Protein AF-A0A2W4DFV9-F1 (afdb_monomer_lite)

Foldseek 3Di:
DDDDDDDDDDDDDPPVPPPVVVVPPPPPPDPPDDDPPPPPPPLALVVFDALPDDPLLLQQLLVQVVVPPDWAFQVPRPPGDVVSVVVCVVSVQKDWDADPVNPTTTIGGDPSSVSNNSSVVNVVVVVVVVVVVPD

Secondary structure (DSSP, 8-state):
--------PPP--TTTHHHHHHHTTSS-----------------TTSS------HHHHHHHHHHHHHTTS-EEGGGSTT--HHHHHHHHTTTSEEEEE-TTSSSEEEEE-HHHHHHHHHHHHHHHHHHHHHHT--

Structure (mmCIF, N/CA/C/O backbone):
data_AF-A0A2W4DFV9-F1
#
_entry.id   AF-A0A2W4DFV9-F1
#
loop_
_atom_site.group_PDB
_atom_site.id
_atom_site.type_symbol
_atom_site.label_atom_id
_atom_site.label_alt_id
_atom_site.label_comp_id
_atom_site.label_asym_id
_atom_site.label_entity_id
_atom_site.label_seq_id
_atom_site.pdbx_PDB_ins_code
_atom_site.Cartn_x
_atom_site.Cartn_y
_atom_site.Cartn_z
_atom_site.occupancy
_atom_site.B_iso_or_equiv
_atom_site.auth_seq_id
_atom_site.auth_comp_id
_atom_site.auth_asym_id
_atom_site.auth_atom_id
_atom_site.pdbx_PDB_model_num
ATOM 1 N N . MET A 1 1 ? -45.796 5.801 -36.719 1.00 33.47 1 MET A N 1
ATOM 2 C CA . MET A 1 1 ? -45.662 4.973 -37.938 1.00 33.47 1 MET A CA 1
ATOM 3 C C . MET A 1 1 ? -44.634 5.619 -38.854 1.00 33.47 1 MET A C 1
ATOM 5 O O . MET A 1 1 ? -44.533 6.837 -38.870 1.00 33.47 1 MET A O 1
ATOM 9 N N . ASN A 1 2 ? -43.844 4.761 -39.497 1.00 32.53 2 ASN A N 1
ATOM 10 C CA . ASN A 1 2 ? -42.607 5.000 -40.249 1.00 32.53 2 ASN A CA 1
ATOM 11 C C . ASN A 1 2 ? -42.803 5.688 -41.615 1.00 32.53 2 ASN A C 1
ATOM 13 O O . ASN A 1 2 ? -43.905 5.659 -42.153 1.00 32.53 2 ASN A O 1
ATOM 17 N N . GLY A 1 3 ? -41.692 6.136 -42.225 1.00 32.97 3 GLY A N 1
ATOM 18 C CA . GLY A 1 3 ? -41.539 6.192 -43.691 1.00 32.97 3 GLY A CA 1
ATOM 19 C C . GLY A 1 3 ? -40.638 7.324 -44.202 1.00 32.97 3 GLY A C 1
ATOM 20 O O . GLY A 1 3 ? -41.137 8.363 -44.599 1.00 32.97 3 GLY A O 1
ATOM 21 N N . GLN A 1 4 ? -39.314 7.212 -44.050 1.00 36.41 4 GLN A N 1
ATOM 22 C CA . GLN A 1 4 ? -38.361 6.928 -45.146 1.00 36.41 4 GLN A CA 1
ATOM 23 C C . GLN A 1 4 ? -38.267 7.996 -46.255 1.00 36.41 4 GLN A C 1
ATOM 25 O O . GLN A 1 4 ? -38.971 7.956 -47.260 1.00 36.41 4 GLN A O 1
ATOM 30 N N . THR A 1 5 ? -37.277 8.880 -46.127 1.00 39.53 5 THR A N 1
ATOM 31 C CA . THR A 1 5 ? -36.687 9.643 -47.233 1.00 39.53 5 THR A CA 1
ATOM 32 C C . THR A 1 5 ? -35.726 8.748 -48.021 1.00 39.53 5 THR A C 1
ATOM 34 O O . THR A 1 5 ? -34.689 8.321 -47.518 1.00 39.53 5 THR A O 1
ATOM 37 N N . SER A 1 6 ? -36.076 8.460 -49.277 1.00 42.91 6 SER A N 1
ATOM 38 C CA . SER A 1 6 ? -35.169 7.865 -50.262 1.00 42.91 6 SER A CA 1
ATOM 39 C C . SER A 1 6 ? -34.116 8.881 -50.694 1.00 42.91 6 SER A C 1
ATOM 41 O O . SER A 1 6 ? -34.439 9.871 -51.345 1.00 42.91 6 SER A O 1
ATOM 43 N N . PHE A 1 7 ? -32.852 8.602 -50.385 1.00 42.59 7 PHE A N 1
ATOM 44 C CA . PHE A 1 7 ? -31.708 9.219 -51.047 1.00 42.59 7 PHE A CA 1
ATOM 45 C C . PHE A 1 7 ? -31.018 8.142 -51.887 1.00 42.59 7 PHE A C 1
ATOM 47 O O . PHE A 1 7 ? -30.494 7.164 -51.357 1.00 42.59 7 PHE A O 1
ATOM 54 N N . ARG A 1 8 ? -31.054 8.305 -53.210 1.00 45.75 8 ARG A N 1
ATOM 55 C CA . ARG A 1 8 ? -30.352 7.455 -54.175 1.00 45.75 8 ARG A CA 1
ATOM 56 C C . ARG A 1 8 ? -29.179 8.264 -54.731 1.00 45.75 8 ARG A C 1
ATOM 58 O O . ARG A 1 8 ? -29.441 9.227 -55.448 1.00 45.75 8 ARG A O 1
ATOM 65 N N . PRO A 1 9 ? -27.914 7.919 -54.444 1.00 48.78 9 PRO A N 1
ATOM 66 C CA . PRO A 1 9 ? -26.804 8.449 -55.213 1.00 48.78 9 PRO A CA 1
ATOM 67 C C . PRO A 1 9 ? -26.568 7.608 -56.485 1.00 48.78 9 PRO A C 1
ATOM 69 O O . PRO A 1 9 ? -26.904 6.419 -56.523 1.00 48.78 9 PRO A O 1
ATOM 72 N N . PRO A 1 10 ? -26.047 8.241 -57.550 1.00 46.06 10 PRO A N 1
ATOM 73 C CA . PRO A 1 10 ? -25.881 7.651 -58.873 1.00 46.06 10 PRO A CA 1
ATOM 74 C C . PRO A 1 10 ? -24.761 6.603 -58.911 1.00 46.06 10 PRO A C 1
ATOM 76 O O . PRO A 1 10 ? -23.860 6.585 -58.077 1.00 46.06 10 PRO A O 1
ATOM 79 N N . GLY A 1 11 ? -24.866 5.707 -59.894 1.00 47.78 11 GLY A N 1
ATOM 80 C CA . GLY A 1 11 ? -24.075 4.490 -60.020 1.00 47.78 11 GLY A CA 1
ATOM 81 C C . GLY A 1 11 ? -22.562 4.699 -60.082 1.00 47.78 11 GLY A C 1
ATOM 82 O O . GLY A 1 11 ? -22.045 5.373 -60.967 1.00 47.78 11 GLY A O 1
ATOM 83 N N . LEU A 1 12 ? -21.863 3.996 -59.195 1.00 44.72 12 LEU A N 1
ATOM 84 C CA . LEU A 1 12 ? -20.479 3.586 -59.397 1.00 44.72 12 LEU A CA 1
ATOM 85 C C . LEU A 1 12 ? -20.487 2.366 -60.322 1.00 44.72 12 LEU A C 1
ATOM 87 O O . LEU A 1 12 ? -20.854 1.261 -59.920 1.00 44.72 12 LEU A O 1
ATOM 91 N N . GLN A 1 13 ? -20.141 2.591 -61.589 1.00 51.66 13 GLN A N 1
ATOM 92 C CA . GLN A 1 13 ? -19.904 1.517 -62.546 1.00 51.66 13 GLN A CA 1
ATOM 93 C C . GLN A 1 13 ? -18.635 0.757 -62.139 1.00 51.66 13 GLN A C 1
ATOM 95 O O . GLN A 1 13 ? -17.592 1.347 -61.872 1.00 51.66 13 GLN A O 1
ATOM 100 N N . LEU A 1 14 ? -18.725 -0.573 -62.126 1.00 48.38 14 LEU A N 1
ATOM 101 C CA . LEU A 1 14 ? -17.667 -1.531 -61.769 1.00 48.38 14 LEU A CA 1
ATOM 102 C C . LEU A 1 14 ? -16.408 -1.492 -62.670 1.00 48.38 14 LEU A C 1
ATOM 104 O O . LEU A 1 14 ? -15.517 -2.323 -62.505 1.00 48.38 14 LEU A O 1
ATOM 108 N N . ALA A 1 15 ? -16.313 -0.550 -63.610 1.00 47.38 15 ALA A N 1
ATOM 109 C CA . ALA A 1 15 ? -15.222 -0.459 -64.577 1.00 47.38 15 ALA A CA 1
ATOM 110 C C . ALA A 1 15 ? -13.979 0.296 -64.058 1.00 47.38 15 ALA A C 1
ATOM 112 O O . ALA A 1 15 ? -12.887 0.059 -64.564 1.00 47.38 15 ALA A O 1
ATOM 113 N N . ASP A 1 16 ? -14.091 1.118 -63.008 1.00 46.03 16 ASP A N 1
ATOM 114 C CA . ASP A 1 16 ? -12.955 1.897 -62.469 1.00 46.03 16 ASP A CA 1
ATOM 115 C C . ASP A 1 16 ? -12.073 1.139 -61.454 1.00 46.03 16 ASP A C 1
ATOM 117 O O . ASP A 1 16 ? -11.051 1.641 -60.984 1.00 46.03 16 ASP A O 1
ATOM 121 N N . VAL A 1 17 ? -12.424 -0.102 -61.104 1.00 48.88 17 VAL A N 1
ATOM 122 C CA . VAL A 1 17 ? -11.677 -0.880 -60.094 1.00 48.88 17 VAL A CA 1
ATOM 123 C C . VAL A 1 17 ? -10.435 -1.565 -60.689 1.00 48.88 17 VAL A C 1
ATOM 125 O O . VAL A 1 17 ? -9.517 -1.939 -59.956 1.00 48.88 17 VAL A O 1
ATOM 128 N N . GLN A 1 18 ? -10.350 -1.715 -62.016 1.00 47.34 18 GLN A N 1
ATOM 129 C CA . GLN A 1 18 ? -9.285 -2.511 -62.640 1.00 47.34 18 GLN A CA 1
ATOM 130 C C . GLN A 1 18 ? -7.988 -1.737 -62.925 1.00 47.34 18 GLN A C 1
ATOM 132 O O . GLN A 1 18 ? -6.919 -2.354 -62.936 1.00 47.34 18 GLN A O 1
ATOM 137 N N . ASP A 1 19 ? -8.030 -0.410 -63.072 1.00 42.66 19 ASP A N 1
ATOM 138 C CA . ASP A 1 19 ? -6.824 0.371 -63.395 1.00 42.66 19 ASP A CA 1
ATOM 139 C C . ASP A 1 19 ? -5.958 0.670 -62.155 1.00 42.66 19 ASP A C 1
ATOM 141 O O . ASP A 1 19 ? -4.725 0.626 -62.203 1.00 42.66 19 ASP A O 1
ATOM 145 N N . ASN A 1 20 ? -6.578 0.814 -60.977 1.00 43.69 20 ASN A N 1
ATOM 146 C CA . ASN A 1 20 ? -5.836 0.974 -59.721 1.00 43.69 20 ASN A CA 1
ATOM 147 C C . ASN A 1 20 ? -5.099 -0.306 -59.288 1.00 43.69 20 ASN A C 1
ATOM 149 O O . ASN A 1 20 ? -4.039 -0.227 -58.669 1.00 43.69 20 ASN A O 1
ATOM 153 N N . ALA A 1 21 ? -5.578 -1.496 -59.662 1.00 45.66 21 ALA A N 1
ATOM 154 C CA . ALA A 1 21 ? -4.969 -2.762 -59.247 1.00 45.66 21 ALA A CA 1
ATOM 155 C C . ALA A 1 21 ? -3.593 -3.037 -59.894 1.00 45.66 21 ALA A C 1
ATOM 157 O O . ALA A 1 21 ? -2.794 -3.808 -59.353 1.00 45.66 21 ALA A O 1
ATOM 158 N N . LYS A 1 22 ? -3.277 -2.402 -61.034 1.00 41.19 22 LYS A N 1
ATOM 159 C CA . LYS A 1 22 ? -1.985 -2.580 -61.723 1.00 41.19 22 LYS A CA 1
ATOM 160 C C . LYS A 1 22 ? -0.865 -1.691 -61.181 1.00 41.19 22 LYS A C 1
ATOM 162 O O . LYS A 1 22 ? 0.300 -2.072 -61.302 1.00 41.19 22 LYS A O 1
ATOM 167 N N . ARG A 1 23 ? -1.178 -0.560 -60.538 1.00 44.28 23 ARG A N 1
ATOM 168 C CA . ARG A 1 23 ? -0.161 0.342 -59.959 1.00 44.28 23 ARG A CA 1
ATOM 169 C C . ARG A 1 23 ? 0.450 -0.164 -58.650 1.00 44.28 23 ARG A C 1
ATOM 171 O O . ARG A 1 23 ? 1.585 0.176 -58.352 1.00 44.28 23 ARG A O 1
ATOM 178 N N . TRP A 1 24 ? -0.236 -1.048 -57.928 1.00 41.78 24 TRP A N 1
ATOM 179 C CA . TRP A 1 24 ? 0.208 -1.538 -56.614 1.00 41.78 24 TRP A CA 1
ATOM 180 C C . TRP A 1 24 ? 1.093 -2.796 -56.677 1.00 41.78 24 TRP A C 1
ATOM 182 O O . TRP A 1 24 ? 1.580 -3.269 -55.655 1.00 41.78 24 TRP A O 1
ATOM 192 N N . ARG A 1 25 ? 1.333 -3.362 -57.871 1.00 48.09 25 ARG A N 1
ATOM 193 C CA . ARG A 1 25 ? 2.127 -4.598 -58.044 1.00 48.09 25 ARG A CA 1
ATOM 194 C C . ARG A 1 25 ? 3.601 -4.381 -58.409 1.00 48.09 25 ARG A C 1
ATOM 196 O O . ARG A 1 25 ? 4.292 -5.363 -58.668 1.00 48.09 25 ARG A O 1
ATOM 203 N N . LYS A 1 26 ? 4.102 -3.140 -58.427 1.00 41.09 26 LYS A N 1
ATOM 204 C CA . LYS A 1 26 ? 5.524 -2.857 -58.718 1.00 41.09 26 LYS A CA 1
ATOM 205 C C . LYS A 1 26 ? 6.400 -2.553 -57.499 1.00 41.09 26 LYS A C 1
ATOM 207 O O . LYS A 1 26 ? 7.610 -2.689 -57.629 1.00 41.09 26 LYS A O 1
ATOM 212 N N . ASP A 1 27 ? 5.819 -2.303 -56.324 1.00 41.66 27 ASP A N 1
ATOM 213 C CA . ASP A 1 27 ? 6.590 -2.070 -55.087 1.00 41.66 27 ASP A CA 1
ATOM 214 C C . ASP A 1 27 ? 6.804 -3.325 -54.223 1.00 41.66 27 ASP A C 1
ATOM 216 O O . ASP A 1 27 ? 7.510 -3.291 -53.219 1.00 41.66 27 ASP A O 1
ATOM 220 N N . MET A 1 28 ? 6.283 -4.487 -54.630 1.00 45.50 28 MET A N 1
ATOM 221 C CA . MET A 1 28 ? 6.478 -5.756 -53.910 1.00 45.50 28 MET A CA 1
ATOM 222 C C . MET A 1 28 ? 7.766 -6.486 -54.316 1.00 45.50 28 MET A C 1
ATOM 224 O O . MET A 1 28 ? 7.776 -7.700 -54.523 1.00 45.50 28 MET A O 1
ATOM 228 N N . ARG A 1 29 ? 8.879 -5.757 -54.446 1.00 47.41 29 ARG A N 1
ATOM 229 C CA . ARG A 1 29 ? 10.183 -6.361 -54.750 1.00 47.41 29 ARG A CA 1
ATOM 230 C C . ARG A 1 29 ? 11.273 -5.900 -53.793 1.00 47.41 29 ARG A C 1
ATOM 232 O O . ARG A 1 29 ? 12.264 -5.309 -54.197 1.00 47.41 29 ARG A O 1
ATOM 239 N N . ARG A 1 30 ? 11.095 -6.280 -52.527 1.00 44.75 30 ARG A N 1
ATOM 240 C CA . ARG A 1 30 ? 12.156 -6.772 -51.635 1.00 44.75 30 ARG A CA 1
ATOM 241 C C . ARG A 1 30 ? 11.502 -7.623 -50.540 1.00 44.75 30 ARG A C 1
ATOM 243 O O . ARG A 1 30 ? 10.708 -7.082 -49.775 1.00 44.75 30 ARG A O 1
ATOM 250 N N . PRO A 1 31 ? 11.808 -8.926 -50.431 1.00 41.62 31 PRO A N 1
ATOM 251 C CA . PRO A 1 31 ? 11.494 -9.654 -49.218 1.00 41.62 31 PRO A CA 1
ATOM 252 C C . PRO A 1 31 ? 12.465 -9.154 -48.146 1.00 41.62 31 PRO A C 1
ATOM 254 O O . PRO A 1 31 ? 13.629 -9.550 -48.114 1.00 41.62 31 PRO A O 1
ATOM 257 N N . VAL A 1 32 ? 12.008 -8.243 -47.286 1.00 42.25 32 VAL A N 1
ATOM 258 C CA . VAL A 1 32 ? 12.616 -8.117 -45.962 1.00 42.25 32 VAL A CA 1
ATOM 259 C C . VAL A 1 32 ? 12.156 -9.358 -45.218 1.00 42.25 32 VAL A C 1
ATOM 261 O O . VAL A 1 32 ? 10.998 -9.480 -44.825 1.00 42.25 32 VAL A O 1
ATOM 264 N N . VAL A 1 33 ? 13.052 -10.334 -45.156 1.00 39.34 33 VAL A N 1
ATOM 265 C CA . VAL A 1 33 ? 12.904 -11.519 -44.324 1.00 39.34 33 VAL A CA 1
ATOM 266 C C . VAL A 1 33 ? 12.502 -11.095 -42.913 1.00 39.34 33 VAL A C 1
ATOM 268 O O . VAL A 1 33 ? 13.147 -10.245 -42.302 1.00 39.34 33 VAL A O 1
ATOM 271 N N . ASN A 1 34 ? 11.393 -11.691 -42.470 1.00 36.31 34 ASN A N 1
ATOM 272 C CA . ASN A 1 34 ? 10.957 -11.940 -41.098 1.00 36.31 34 ASN A CA 1
ATOM 273 C C . ASN A 1 34 ? 12.037 -11.618 -40.049 1.00 36.31 34 ASN A C 1
ATOM 275 O O . ASN A 1 34 ? 13.142 -12.139 -40.097 1.00 36.31 34 ASN A O 1
ATOM 279 N N . SER A 1 35 ? 11.749 -10.829 -39.025 1.00 40.47 35 SER A N 1
ATOM 280 C CA . SER A 1 35 ? 10.815 -11.270 -38.003 1.00 40.47 35 SER A CA 1
ATOM 281 C C . SER A 1 35 ? 10.237 -10.055 -37.290 1.00 40.47 35 SER A C 1
ATOM 283 O O . SER A 1 35 ? 10.927 -9.372 -36.533 1.00 40.47 35 SER A O 1
ATOM 285 N N . ARG A 1 36 ? 8.948 -9.782 -37.512 1.00 42.84 36 ARG A N 1
ATOM 286 C CA . ARG A 1 36 ? 8.160 -9.007 -36.556 1.00 42.84 36 ARG A CA 1
ATOM 287 C C . ARG A 1 36 ? 7.982 -9.921 -35.351 1.00 42.84 36 ARG A C 1
ATOM 289 O O . ARG A 1 36 ? 6.963 -10.591 -35.228 1.00 42.84 36 ARG A O 1
ATOM 296 N N . VAL A 1 37 ? 9.009 -9.976 -34.503 1.00 44.19 37 VAL A N 1
ATOM 297 C CA . VAL A 1 37 ? 8.844 -10.354 -33.106 1.00 44.19 37 VAL A CA 1
ATOM 298 C C . VAL A 1 37 ? 7.769 -9.397 -32.618 1.00 44.19 37 VAL A C 1
ATOM 300 O O . VAL A 1 37 ? 8.006 -8.196 -32.475 1.00 44.19 37 VAL A O 1
ATOM 303 N N . GLN A 1 38 ? 6.543 -9.900 -32.492 1.00 41.97 38 GLN A N 1
ATOM 304 C CA . GLN A 1 38 ? 5.613 -9.333 -31.541 1.00 41.97 38 GLN A CA 1
ATOM 305 C C . GLN A 1 38 ? 6.392 -9.419 -30.237 1.00 41.97 38 GLN A C 1
ATOM 307 O O . GLN A 1 38 ? 6.529 -10.502 -29.678 1.00 41.97 38 GLN A O 1
ATOM 312 N N . ARG A 1 39 ? 7.057 -8.322 -29.853 1.00 46.75 39 ARG A N 1
ATOM 313 C CA . ARG A 1 39 ? 7.507 -8.183 -28.482 1.00 46.75 39 ARG A CA 1
ATOM 314 C C . ARG A 1 39 ? 6.219 -8.370 -27.709 1.00 46.75 39 ARG A C 1
ATOM 316 O O . ARG A 1 39 ? 5.298 -7.563 -27.861 1.00 46.75 39 ARG A O 1
ATOM 323 N N . GLU A 1 40 ? 6.128 -9.495 -27.007 1.00 47.78 40 GLU A N 1
ATOM 324 C CA . GLU A 1 40 ? 5.203 -9.640 -25.894 1.00 47.78 40 GLU A CA 1
ATOM 325 C C . GLU A 1 40 ? 5.226 -8.304 -25.151 1.00 47.78 40 GLU A C 1
ATOM 327 O O . GLU A 1 40 ? 6.315 -7.721 -25.074 1.00 47.78 40 GLU A O 1
ATOM 332 N N . PRO A 1 41 ? 4.073 -7.756 -24.727 1.00 48.88 41 PRO A N 1
ATOM 333 C CA . PRO A 1 41 ? 4.055 -6.492 -24.007 1.00 48.88 41 PRO A CA 1
ATOM 334 C C . PRO A 1 41 ? 5.106 -6.610 -22.913 1.00 48.88 41 PRO A C 1
ATOM 336 O O . PRO A 1 41 ? 4.952 -7.426 -22.009 1.00 48.88 41 PRO A O 1
ATOM 339 N N . GLU A 1 42 ? 6.244 -5.929 -23.091 1.00 58.03 42 GLU A N 1
ATOM 340 C CA . GLU A 1 42 ? 7.332 -6.040 -22.137 1.00 58.03 42 GLU A CA 1
ATOM 341 C C . GLU A 1 42 ? 6.688 -5.615 -20.826 1.00 58.03 42 GLU A C 1
ATOM 343 O O . GLU A 1 42 ? 6.097 -4.533 -20.786 1.00 58.03 42 GLU A O 1
ATOM 348 N N . ASP A 1 43 ? 6.716 -6.494 -19.817 1.00 66.25 43 ASP A N 1
ATOM 349 C CA . ASP A 1 43 ? 6.232 -6.248 -18.455 1.00 66.25 43 ASP A CA 1
ATOM 350 C C . ASP A 1 43 ? 7.081 -5.128 -17.826 1.00 66.25 43 ASP A C 1
ATOM 352 O O . ASP A 1 43 ? 7.825 -5.320 -16.861 1.00 66.25 43 ASP A O 1
ATOM 356 N N . HIS A 1 44 ? 7.070 -3.954 -18.446 1.00 64.88 44 HIS A N 1
ATOM 357 C CA . HIS A 1 44 ? 7.884 -2.815 -18.121 1.00 64.88 44 HIS A CA 1
ATOM 358 C C . HIS A 1 44 ? 7.207 -2.133 -16.939 1.00 64.88 44 HIS A C 1
ATOM 360 O O . HIS A 1 44 ? 5.995 -1.899 -16.971 1.00 64.88 44 HIS A O 1
ATOM 366 N N . PRO A 1 45 ? 7.963 -1.764 -15.897 1.00 64.06 45 PRO A N 1
ATOM 367 C CA . PRO A 1 45 ? 7.403 -1.130 -14.707 1.00 64.06 45 PRO A CA 1
ATOM 368 C C . PRO A 1 45 ? 6.698 0.207 -14.996 1.00 64.06 45 PRO A C 1
ATOM 370 O O . PRO A 1 45 ? 6.002 0.718 -14.128 1.00 64.06 45 PRO A O 1
ATOM 373 N N . ASP A 1 46 ? 6.852 0.768 -16.196 1.00 70.56 46 ASP A N 1
ATOM 374 C CA . ASP A 1 46 ? 6.224 2.033 -16.597 1.00 70.56 46 ASP A CA 1
ATOM 375 C C . ASP A 1 46 ? 4.897 1.846 -17.356 1.00 70.56 46 ASP A C 1
ATOM 377 O O . ASP A 1 46 ? 4.244 2.828 -17.698 1.00 70.56 46 ASP A O 1
ATOM 381 N N . ALA A 1 47 ? 4.472 0.605 -17.624 1.00 70.38 47 ALA A N 1
ATOM 382 C CA . ALA A 1 47 ? 3.185 0.325 -18.268 1.00 70.38 47 ALA A CA 1
ATOM 383 C C . ALA A 1 47 ? 1.984 0.494 -17.314 1.00 70.38 47 ALA A C 1
ATOM 385 O O . ALA A 1 47 ? 0.843 0.581 -17.766 1.00 70.38 47 ALA A O 1
ATOM 386 N N . VAL A 1 48 ? 2.235 0.547 -16.000 1.00 68.44 48 VAL A N 1
ATOM 387 C CA . VAL A 1 48 ? 1.218 0.675 -14.948 1.00 68.44 48 VAL A CA 1
ATOM 388 C C . VAL A 1 48 ? 1.288 2.082 -14.337 1.00 68.44 48 VAL A C 1
ATOM 390 O O . VAL A 1 48 ? 2.384 2.511 -13.962 1.00 68.44 48 VAL A O 1
ATOM 393 N N . PRO A 1 49 ? 0.158 2.808 -14.201 1.00 76.12 49 PRO A N 1
ATOM 394 C CA . PRO A 1 49 ? 0.128 4.111 -13.538 1.00 76.12 49 PRO A CA 1
ATOM 395 C C . PRO A 1 49 ? 0.746 4.063 -12.133 1.00 76.12 49 PRO A C 1
ATOM 397 O O . PRO A 1 49 ? 0.413 3.198 -11.329 1.00 76.12 49 PRO A O 1
ATOM 400 N N . GLN A 1 50 ? 1.647 5.002 -11.838 1.00 84.81 50 GLN A N 1
ATOM 401 C CA . GLN A 1 50 ? 2.398 5.042 -10.581 1.00 84.81 50 GLN A CA 1
ATOM 402 C C . GLN A 1 50 ? 1.711 5.917 -9.522 1.00 84.81 50 GLN A C 1
ATOM 404 O O . GLN A 1 50 ? 1.336 7.057 -9.798 1.00 84.81 50 GLN A O 1
ATOM 409 N N . LEU A 1 51 ? 1.667 5.427 -8.277 1.00 87.88 51 LEU A N 1
ATOM 410 C CA . LEU A 1 51 ? 1.124 6.164 -7.122 1.00 87.88 51 LEU A CA 1
ATOM 411 C C . LEU A 1 51 ? 2.139 7.073 -6.395 1.00 87.88 51 LEU A C 1
ATOM 413 O O . LEU A 1 51 ? 1.777 7.788 -5.462 1.00 87.88 51 LEU A O 1
ATOM 417 N N . TRP A 1 52 ? 3.407 7.066 -6.820 1.00 88.06 52 TRP A N 1
ATOM 418 C CA . TRP A 1 52 ? 4.505 7.895 -6.283 1.00 88.06 52 TRP A CA 1
ATOM 419 C C . TRP A 1 52 ? 4.629 7.816 -4.756 1.00 88.06 52 TRP A C 1
ATOM 421 O O . TRP A 1 52 ? 4.743 8.825 -4.058 1.00 88.06 52 TRP A O 1
ATOM 431 N N . LEU A 1 53 ? 4.595 6.589 -4.242 1.00 92.62 53 LEU A N 1
ATOM 432 C CA . LEU A 1 53 ? 4.628 6.311 -2.815 1.00 92.62 53 LEU A CA 1
ATOM 433 C C . LEU A 1 53 ? 6.038 6.412 -2.225 1.00 92.62 53 LEU A C 1
ATOM 435 O O . LEU A 1 53 ? 7.040 6.068 -2.860 1.00 92.62 53 LEU A O 1
ATOM 439 N N . THR A 1 54 ? 6.105 6.838 -0.965 1.00 93.56 54 THR A N 1
ATOM 440 C CA . THR A 1 54 ? 7.336 6.811 -0.165 1.00 93.56 54 THR A CA 1
ATOM 441 C C . THR A 1 54 ? 7.731 5.377 0.198 1.00 93.56 54 THR 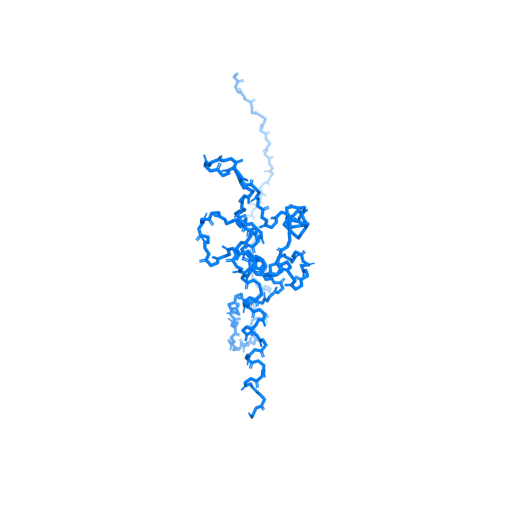A C 1
ATOM 443 O O . THR A 1 54 ? 6.927 4.452 0.119 1.00 93.56 54 THR A O 1
ATOM 446 N N . ASN A 1 55 ? 8.962 5.169 0.676 1.00 92.06 55 ASN A N 1
ATOM 447 C CA . ASN A 1 55 ? 9.396 3.841 1.130 1.00 92.06 55 ASN A CA 1
ATOM 448 C C . ASN A 1 55 ? 8.507 3.271 2.246 1.00 92.06 55 ASN A C 1
ATOM 450 O O . ASN A 1 55 ? 8.215 2.082 2.223 1.00 92.06 55 ASN A O 1
ATOM 454 N N . ARG A 1 56 ? 8.044 4.102 3.192 1.00 93.62 56 ARG A N 1
ATOM 455 C CA . ARG A 1 56 ? 7.147 3.646 4.269 1.00 93.62 56 ARG A CA 1
ATOM 456 C C . ARG A 1 56 ? 5.787 3.212 3.726 1.00 93.62 56 ARG A C 1
ATOM 458 O O . ARG A 1 56 ? 5.292 2.155 4.095 1.00 93.62 56 ARG A O 1
ATOM 465 N N . GLN A 1 57 ? 5.229 3.992 2.806 1.00 96.00 57 GLN A N 1
ATOM 466 C CA . GLN A 1 57 ? 3.974 3.673 2.127 1.00 96.00 57 GLN A CA 1
ATOM 467 C C . GLN A 1 57 ? 4.095 2.391 1.288 1.00 96.00 57 GLN A C 1
ATOM 469 O O . GLN A 1 57 ? 3.219 1.536 1.358 1.00 96.00 57 GLN A O 1
ATOM 474 N N . ASN A 1 58 ? 5.214 2.213 0.576 1.00 95.44 58 ASN A N 1
ATOM 475 C CA . ASN A 1 58 ? 5.523 0.979 -0.153 1.00 95.44 58 ASN A CA 1
ATOM 476 C C . ASN A 1 58 ? 5.588 -0.234 0.782 1.00 95.44 58 ASN A C 1
ATOM 478 O O . ASN A 1 58 ? 5.018 -1.275 0.471 1.00 95.44 58 ASN A O 1
ATOM 482 N N . THR A 1 59 ? 6.235 -0.105 1.945 1.00 94.00 59 THR A N 1
ATOM 483 C CA . THR A 1 59 ? 6.256 -1.171 2.958 1.00 94.00 59 THR A CA 1
ATOM 484 C C . THR A 1 59 ? 4.846 -1.540 3.414 1.00 94.00 59 THR A C 1
ATOM 486 O O . THR A 1 59 ? 4.547 -2.727 3.519 1.00 94.00 59 THR A O 1
ATOM 489 N N . ALA A 1 60 ? 3.974 -0.553 3.633 1.00 96.19 60 ALA A N 1
ATOM 490 C CA . ALA A 1 60 ? 2.594 -0.792 4.047 1.00 96.19 60 ALA A CA 1
ATOM 491 C C . ALA A 1 60 ? 1.797 -1.573 2.991 1.00 96.19 60 ALA A C 1
ATOM 493 O O . ALA A 1 60 ? 1.219 -2.608 3.312 1.00 96.19 60 ALA A O 1
ATOM 494 N N . ILE A 1 61 ? 1.807 -1.139 1.724 1.00 96.94 61 ILE A N 1
ATOM 495 C CA . ILE A 1 61 ? 1.052 -1.831 0.664 1.00 96.94 61 ILE A CA 1
ATOM 496 C C . ILE A 1 61 ? 1.607 -3.231 0.373 1.00 96.94 61 ILE A C 1
ATOM 498 O O . ILE A 1 61 ? 0.830 -4.149 0.142 1.00 96.94 61 ILE A O 1
ATOM 502 N N . ILE A 1 62 ? 2.931 -3.426 0.464 1.00 96.25 62 ILE A N 1
ATOM 503 C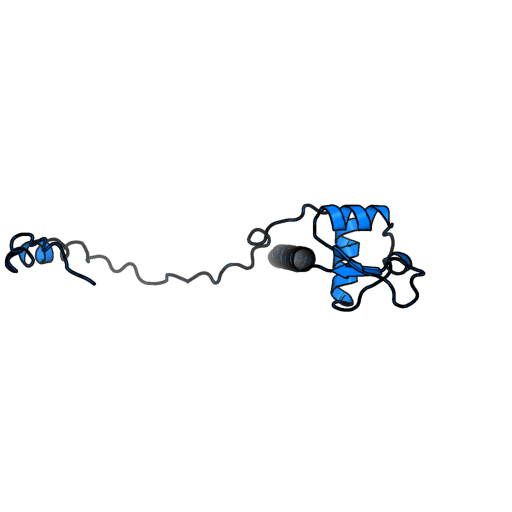 CA . ILE A 1 62 ? 3.560 -4.750 0.341 1.00 96.25 62 ILE A CA 1
ATOM 504 C C . ILE A 1 62 ? 3.149 -5.651 1.505 1.00 96.25 62 ILE A C 1
ATOM 506 O O . ILE A 1 62 ? 2.991 -6.855 1.318 1.00 96.25 62 ILE A O 1
ATOM 510 N N . PHE A 1 63 ? 3.021 -5.103 2.715 1.00 96.62 63 PHE A N 1
ATOM 511 C CA . PHE A 1 63 ? 2.545 -5.868 3.859 1.00 96.62 63 PHE A CA 1
ATOM 512 C C . PHE A 1 63 ? 1.091 -6.293 3.647 1.00 96.62 63 PHE A C 1
ATOM 514 O O . PHE A 1 63 ? 0.802 -7.481 3.728 1.00 96.62 63 PHE A O 1
ATOM 521 N N . LEU A 1 64 ? 0.205 -5.354 3.305 1.00 96.25 64 LEU A N 1
ATOM 522 C CA . LEU A 1 64 ? -1.214 -5.632 3.076 1.00 96.25 64 LEU A CA 1
ATOM 523 C C . LEU A 1 64 ? -1.448 -6.635 1.939 1.00 96.25 64 LEU A C 1
ATOM 525 O O . LEU A 1 64 ? -2.324 -7.482 2.059 1.00 96.25 64 LEU A O 1
ATOM 529 N N . ASP A 1 65 ? -0.647 -6.592 0.872 1.00 96.88 65 ASP A N 1
ATOM 530 C CA . ASP A 1 65 ? -0.737 -7.544 -0.245 1.00 96.88 65 ASP A CA 1
ATOM 531 C C . ASP A 1 65 ? -0.529 -9.001 0.200 1.00 96.88 65 ASP A C 1
ATOM 533 O O . ASP A 1 65 ? -1.226 -9.895 -0.272 1.00 96.88 65 ASP A O 1
ATOM 537 N N . ARG A 1 66 ? 0.355 -9.249 1.180 1.00 95.88 66 ARG A N 1
ATOM 538 C CA . ARG A 1 66 ? 0.614 -10.606 1.704 1.00 95.88 66 ARG A CA 1
ATOM 539 C C . ARG A 1 66 ? -0.579 -11.216 2.431 1.00 95.88 66 ARG A C 1
ATOM 541 O O . ARG A 1 66 ? -0.657 -12.438 2.514 1.00 95.88 66 ARG A O 1
ATOM 548 N N . TYR A 1 67 ? -1.448 -10.375 2.981 1.00 94.56 67 TYR A N 1
ATOM 549 C CA . TYR A 1 67 ? -2.626 -10.793 3.738 1.00 94.56 67 TYR A CA 1
ATOM 550 C C . TYR A 1 67 ? -3.925 -10.538 2.970 1.00 94.56 67 TYR A C 1
ATOM 552 O O . TYR A 1 67 ? -4.997 -10.875 3.456 1.00 94.56 67 TYR A O 1
ATOM 560 N N . HIS A 1 68 ? -3.860 -9.974 1.762 1.00 90.00 68 HIS A N 1
ATOM 561 C CA . HIS A 1 68 ? -5.042 -9.690 0.960 1.00 90.00 68 HIS A CA 1
ATOM 562 C C . HIS A 1 68 ? -5.814 -10.989 0.636 1.00 90.00 68 HIS A C 1
ATOM 564 O O . HIS A 1 68 ? -5.201 -11.973 0.213 1.00 90.00 68 HIS A O 1
ATOM 570 N N . PRO A 1 69 ? -7.158 -11.009 0.748 1.00 92.50 69 PRO A N 1
ATOM 571 C CA . PRO A 1 69 ? -8.064 -9.871 0.954 1.00 92.50 69 PRO A CA 1
ATOM 572 C C . PRO A 1 69 ? -8.379 -9.538 2.422 1.00 92.50 69 PRO A C 1
ATOM 574 O O . PRO A 1 69 ? -9.278 -8.739 2.677 1.00 92.50 69 PRO A O 1
ATOM 577 N N . GLU A 1 70 ? -7.693 -10.143 3.390 1.00 93.50 70 GLU A N 1
ATOM 578 C CA . GLU A 1 70 ? -7.977 -9.931 4.808 1.00 93.50 70 GLU A CA 1
ATOM 579 C C . GLU A 1 70 ? -7.524 -8.533 5.265 1.00 93.50 70 GLU A C 1
ATOM 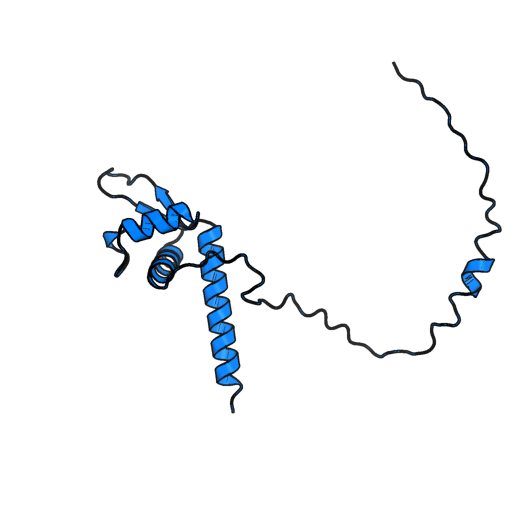581 O O . GLU A 1 70 ? -6.360 -8.162 5.067 1.00 93.50 70 GLU A O 1
ATOM 586 N N . PRO A 1 71 ? -8.411 -7.741 5.894 1.00 93.62 71 PRO A N 1
ATOM 587 C CA . PRO A 1 71 ? -8.055 -6.420 6.388 1.00 93.62 71 PRO A CA 1
ATOM 588 C C . PRO A 1 71 ? -7.126 -6.516 7.604 1.00 93.62 71 PRO A C 1
ATOM 590 O O . PRO A 1 71 ? -7.293 -7.387 8.456 1.00 93.62 71 PRO A O 1
ATOM 593 N N . GLN A 1 72 ? -6.165 -5.599 7.703 1.00 95.50 72 GLN A N 1
ATOM 594 C CA . GLN A 1 72 ? -5.153 -5.587 8.764 1.00 95.50 72 GLN A CA 1
ATOM 595 C C . GLN A 1 72 ? -5.165 -4.259 9.525 1.00 95.50 72 GLN A C 1
ATOM 597 O O . GLN A 1 72 ? -5.314 -3.209 8.896 1.00 95.50 72 GLN A O 1
ATOM 602 N N . PRO A 1 73 ? -4.978 -4.262 10.852 1.00 94.12 73 PRO A N 1
ATOM 603 C CA . PRO A 1 73 ? -4.829 -3.025 11.605 1.00 94.12 73 PRO A CA 1
ATOM 604 C C . PRO A 1 73 ? -3.475 -2.353 11.365 1.00 94.12 73 PRO A C 1
ATOM 606 O O . PRO A 1 73 ? -2.502 -3.015 11.007 1.00 94.12 73 PRO A O 1
ATOM 609 N N . THR A 1 74 ? -3.363 -1.047 11.627 1.00 92.31 74 THR A N 1
ATOM 610 C CA . THR A 1 74 ? -2.064 -0.345 11.552 1.00 92.31 74 THR A CA 1
ATOM 611 C C . THR A 1 74 ? -1.028 -0.962 12.497 1.00 92.31 74 THR A C 1
ATOM 613 O O . THR A 1 74 ? 0.150 -1.044 12.153 1.00 92.31 74 THR A O 1
ATOM 616 N N . SER A 1 75 ? -1.454 -1.425 13.677 1.00 91.44 75 SER A N 1
ATOM 617 C CA . SER A 1 75 ? -0.582 -1.908 14.758 1.00 91.44 75 SER A CA 1
ATOM 618 C C . SER A 1 75 ? 0.304 -3.101 14.378 1.00 91.44 75 SER A C 1
ATOM 620 O O . SER A 1 75 ? 1.386 -3.261 14.946 1.00 91.44 75 SER A O 1
ATOM 622 N N . VAL A 1 76 ? -0.110 -3.912 13.399 1.00 92.94 76 VAL A N 1
ATOM 623 C CA . VAL A 1 76 ? 0.659 -5.077 12.926 1.00 92.94 76 VAL A CA 1
ATOM 624 C C . VAL A 1 76 ? 1.590 -4.754 11.758 1.00 92.94 76 VAL A C 1
ATOM 626 O O . VAL A 1 76 ? 2.426 -5.586 11.407 1.00 92.94 76 VAL A O 1
ATOM 629 N N . ILE A 1 77 ? 1.475 -3.564 11.157 1.00 90.44 77 ILE A N 1
ATOM 630 C CA . ILE A 1 77 ? 2.268 -3.159 9.994 1.00 90.44 77 ILE A CA 1
ATOM 631 C C . ILE A 1 77 ? 3.579 -2.514 10.482 1.00 90.44 77 ILE A C 1
ATOM 633 O O . ILE A 1 77 ? 3.566 -1.411 11.036 1.00 90.44 77 ILE A O 1
ATOM 637 N N . PRO A 1 78 ? 4.751 -3.146 10.275 1.00 86.94 78 PRO A N 1
ATOM 638 C CA . PRO A 1 78 ? 5.990 -2.685 10.895 1.00 86.94 78 PRO A CA 1
ATOM 639 C C . PRO A 1 78 ? 6.411 -1.282 10.442 1.00 86.94 78 PRO A C 1
ATOM 641 O O . PRO A 1 78 ? 6.646 -1.039 9.257 1.00 86.94 78 PRO A O 1
ATOM 644 N N . GLY A 1 79 ? 6.581 -0.368 11.402 1.00 87.81 79 GLY A N 1
ATOM 645 C CA . GLY A 1 79 ? 7.093 0.984 11.149 1.00 87.81 79 GLY A CA 1
ATOM 646 C C . GLY A 1 79 ? 6.131 1.901 10.383 1.00 87.81 79 GLY A C 1
ATOM 647 O O . GLY A 1 79 ? 6.572 2.915 9.834 1.00 87.81 79 GLY A O 1
ATOM 648 N N . VAL A 1 80 ? 4.845 1.547 10.337 1.00 91.94 80 VAL A N 1
ATOM 649 C CA . VAL A 1 80 ? 3.776 2.308 9.683 1.00 91.94 80 VAL A CA 1
ATOM 650 C C . VAL A 1 80 ? 2.876 2.920 10.755 1.00 91.94 80 VAL A C 1
ATOM 652 O O . VAL A 1 80 ? 2.579 2.295 11.767 1.00 91.94 80 VAL A O 1
ATOM 655 N N . SER A 1 81 ? 2.495 4.181 10.556 1.00 92.81 81 SER A N 1
ATOM 656 C CA . SER A 1 81 ? 1.611 4.933 11.453 1.00 92.81 81 SER A CA 1
ATOM 657 C C . SER A 1 81 ? 0.256 5.187 10.801 1.00 92.81 81 SER A C 1
ATOM 659 O O . SER A 1 81 ? 0.141 5.120 9.577 1.00 92.81 81 SER A O 1
ATOM 661 N N . ASP A 1 82 ? -0.742 5.588 11.592 1.00 92.31 82 ASP A N 1
ATOM 662 C CA . ASP A 1 82 ? -2.068 5.941 11.066 1.00 92.31 82 ASP A CA 1
ATOM 663 C C . ASP A 1 82 ? -2.004 7.086 10.047 1.00 92.31 82 ASP A C 1
ATOM 665 O O . ASP A 1 82 ? -2.686 7.044 9.030 1.00 92.31 82 ASP A O 1
ATOM 669 N N . ILE A 1 83 ? -1.093 8.048 10.241 1.00 94.50 83 ILE A N 1
ATOM 670 C CA . ILE A 1 83 ? -0.825 9.121 9.267 1.00 94.50 83 ILE A CA 1
ATOM 671 C C . ILE A 1 83 ? -0.413 8.531 7.910 1.00 94.50 83 ILE A C 1
ATOM 673 O O . ILE A 1 83 ? -0.861 8.986 6.862 1.00 94.50 83 ILE A O 1
ATOM 677 N N . THR A 1 84 ? 0.419 7.484 7.916 1.00 95.62 84 THR A N 1
ATOM 678 C CA . THR A 1 84 ? 0.841 6.810 6.677 1.00 95.62 84 THR A CA 1
ATOM 679 C C . THR A 1 84 ? -0.346 6.118 5.999 1.00 95.62 84 THR A C 1
ATOM 681 O O . THR A 1 84 ? -0.436 6.119 4.772 1.00 95.62 84 THR A O 1
ATOM 684 N N . MET A 1 85 ? -1.269 5.549 6.782 1.00 96.38 85 MET A N 1
ATOM 685 C CA . MET A 1 85 ? -2.483 4.916 6.263 1.00 96.38 85 MET A CA 1
ATOM 686 C C . MET A 1 85 ? -3.456 5.941 5.671 1.00 96.38 85 MET A C 1
ATOM 688 O O . MET A 1 85 ? -3.972 5.729 4.577 1.00 96.38 85 MET A O 1
ATOM 692 N N . GLU A 1 86 ? -3.639 7.092 6.315 1.00 96.62 86 GLU A N 1
ATOM 693 C CA . GLU A 1 86 ? -4.458 8.196 5.796 1.00 96.62 86 GLU A CA 1
ATOM 694 C C . GLU A 1 86 ? -3.905 8.759 4.482 1.00 96.62 86 GLU A C 1
ATOM 696 O O . GLU A 1 86 ? -4.645 8.982 3.522 1.00 96.62 86 GLU A O 1
ATOM 701 N N . GLU A 1 87 ? -2.586 8.910 4.386 1.00 96.44 87 GLU A N 1
ATOM 702 C CA . GLU A 1 87 ? -1.914 9.301 3.147 1.00 96.44 87 GLU A CA 1
ATOM 703 C C . GLU A 1 87 ? -2.098 8.285 2.007 1.00 96.44 87 GLU A C 1
ATOM 705 O O . GLU A 1 87 ? -2.107 8.670 0.832 1.00 96.44 87 GLU A O 1
ATOM 710 N N . LEU A 1 88 ? -2.205 6.992 2.329 1.00 97.12 88 LEU A N 1
ATOM 711 C CA . LEU A 1 88 ? -2.482 5.927 1.362 1.00 97.12 88 LEU A CA 1
ATOM 712 C C . LEU A 1 88 ? -3.949 5.926 0.924 1.00 97.12 88 LEU A C 1
ATOM 714 O O . LEU A 1 88 ? -4.219 5.714 -0.260 1.00 97.12 88 LEU A O 1
ATOM 718 N N . ILE A 1 89 ? -4.880 6.224 1.835 1.00 96.56 89 ILE A N 1
ATOM 719 C CA . ILE A 1 89 ? -6.299 6.436 1.511 1.00 96.56 89 ILE A CA 1
ATOM 720 C C . ILE A 1 89 ? -6.436 7.617 0.548 1.00 96.56 89 ILE A C 1
ATOM 722 O O . ILE A 1 89 ? -7.074 7.491 -0.495 1.00 96.56 89 ILE A O 1
ATOM 726 N N . GLY A 1 90 ? -5.759 8.738 0.825 1.00 95.38 90 GLY A N 1
ATOM 727 C CA . GLY A 1 90 ? -5.754 9.913 -0.055 1.00 95.38 90 GLY A CA 1
ATOM 728 C C . GLY A 1 90 ? -5.191 9.645 -1.458 1.00 95.38 90 GLY A C 1
ATOM 729 O O . GLY A 1 90 ? -5.487 10.383 -2.395 1.00 95.38 90 GLY A O 1
ATOM 730 N N . ARG A 1 91 ? -4.412 8.569 -1.625 1.00 95.06 91 ARG A N 1
ATOM 731 C CA . ARG A 1 91 ? -3.885 8.094 -2.917 1.00 95.06 91 ARG A CA 1
ATOM 732 C C . ARG A 1 91 ? -4.687 6.939 -3.517 1.00 95.06 91 ARG A C 1
ATOM 734 O O . ARG A 1 91 ? -4.253 6.359 -4.509 1.00 95.06 91 ARG A O 1
ATOM 741 N N . ASN A 1 92 ? -5.830 6.594 -2.926 1.00 95.75 92 ASN A N 1
ATOM 742 C CA . ASN A 1 92 ? -6.665 5.469 -3.333 1.00 95.75 92 ASN A CA 1
ATOM 743 C C . ASN A 1 92 ? -5.904 4.125 -3.344 1.00 95.75 92 ASN A C 1
ATOM 745 O O . ASN A 1 92 ? -6.213 3.240 -4.131 1.00 95.75 92 ASN A O 1
ATOM 749 N N . ALA A 1 93 ? -4.870 3.957 -2.516 1.00 96.50 93 ALA A N 1
ATOM 750 C CA . ALA A 1 93 ? -4.090 2.716 -2.459 1.00 96.50 93 ALA A CA 1
ATOM 751 C C . ALA A 1 93 ? -4.717 1.685 -1.509 1.00 96.50 93 ALA A C 1
ATOM 753 O O . ALA A 1 93 ? -4.626 0.479 -1.738 1.00 96.50 93 ALA A O 1
ATOM 754 N N . VAL A 1 94 ? -5.351 2.169 -0.442 1.00 97.25 94 VAL A N 1
ATOM 755 C CA . VAL A 1 94 ? -5.972 1.368 0.617 1.00 97.25 94 VAL A CA 1
ATOM 756 C C . VAL A 1 94 ? -7.319 1.978 0.991 1.00 97.25 94 VAL A C 1
ATOM 758 O O . VAL A 1 94 ? -7.550 3.164 0.750 1.00 97.25 94 VAL A O 1
ATOM 761 N N . ALA A 1 95 ? -8.186 1.181 1.603 1.00 96.81 95 ALA A N 1
ATOM 762 C CA . ALA A 1 95 ? -9.414 1.651 2.227 1.00 96.81 95 ALA A CA 1
ATOM 763 C C . ALA A 1 95 ? -9.445 1.245 3.698 1.00 96.81 95 ALA A C 1
ATOM 765 O O . ALA A 1 95 ? -8.962 0.173 4.063 1.00 96.81 95 ALA A O 1
ATOM 766 N N . GLU A 1 96 ? -10.037 2.098 4.524 1.00 95.81 96 GLU A N 1
ATOM 767 C CA . GLU A 1 96 ? -10.401 1.758 5.894 1.00 95.81 96 GLU A CA 1
ATOM 768 C C . GLU A 1 96 ? -11.722 0.986 5.895 1.00 95.81 96 GLU A C 1
ATOM 770 O O . GLU A 1 96 ? -12.672 1.354 5.200 1.00 95.81 96 GLU A O 1
ATOM 775 N N . VAL A 1 97 ? -11.778 -0.086 6.678 1.00 92.62 97 VAL A N 1
ATOM 776 C CA . VAL A 1 97 ? -12.989 -0.872 6.908 1.00 92.62 97 VAL A CA 1
ATOM 777 C C . VAL A 1 97 ? -13.245 -0.988 8.406 1.00 92.62 97 VAL A C 1
ATOM 779 O O . VAL A 1 97 ? -12.342 -0.855 9.231 1.00 92.62 97 VAL A O 1
ATOM 782 N N . GLN A 1 98 ? -14.504 -1.196 8.774 1.00 87.81 98 GLN A N 1
ATOM 783 C CA . GLN A 1 98 ? -14.887 -1.267 10.176 1.00 87.81 98 GLN A CA 1
ATOM 784 C C . GLN A 1 98 ? -14.484 -2.620 10.770 1.00 87.81 98 GLN A C 1
ATOM 786 O O . GLN A 1 98 ? -14.870 -3.667 10.248 1.00 87.81 98 GLN A O 1
ATOM 791 N N . ALA A 1 99 ? -13.726 -2.601 11.870 1.00 87.38 99 ALA A N 1
ATOM 792 C CA . ALA A 1 99 ? -13.407 -3.819 12.601 1.00 87.38 99 ALA A CA 1
ATOM 793 C C . ALA A 1 99 ? -14.674 -4.463 13.190 1.00 87.38 99 ALA A C 1
ATOM 795 O O . ALA A 1 99 ? -15.570 -3.737 13.632 1.00 87.38 99 ALA A O 1
ATOM 796 N N . PRO A 1 100 ? -14.749 -5.807 13.262 1.00 83.56 100 PRO A N 1
ATOM 797 C CA . PRO A 1 100 ? -15.900 -6.507 13.835 1.00 83.56 100 PRO A CA 1
ATOM 798 C C . PRO A 1 100 ? -16.216 -6.101 15.279 1.00 83.56 100 PRO A C 1
ATOM 800 O O . PRO A 1 100 ? -17.369 -6.140 15.697 1.00 83.56 100 PRO A O 1
ATOM 803 N N . ASP A 1 101 ? -15.195 -5.717 16.044 1.00 87.25 101 ASP A N 1
ATOM 804 C CA . ASP A 1 101 ? -15.322 -5.272 17.431 1.00 87.25 101 ASP A CA 1
ATOM 805 C C . ASP A 1 101 ? -15.427 -3.743 17.579 1.00 87.25 101 ASP A C 1
ATOM 807 O O . ASP A 1 101 ? -15.690 -3.254 18.679 1.00 87.25 101 ASP A O 1
ATOM 811 N N . GLY A 1 102 ? -15.224 -2.994 16.488 1.00 81.12 102 GLY A N 1
ATOM 812 C CA . GLY A 1 102 ? -15.215 -1.533 16.445 1.00 81.12 102 GLY A CA 1
ATOM 813 C C . GLY A 1 102 ? -14.082 -0.863 17.229 1.00 81.12 102 GLY A C 1
ATOM 814 O O . GLY A 1 102 ? -14.151 0.345 17.450 1.00 81.12 102 GLY A O 1
ATOM 815 N N . LYS A 1 103 ? -13.070 -1.611 17.686 1.00 84.00 103 LYS A N 1
ATOM 816 C CA . LYS A 1 103 ? -12.027 -1.082 18.584 1.00 84.00 103 LYS A CA 1
ATOM 817 C C . LYS A 1 103 ? -10.789 -0.587 17.858 1.00 84.00 103 LYS A C 1
ATOM 819 O O . LYS A 1 103 ? -10.049 0.217 18.419 1.00 84.00 103 LYS A O 1
ATOM 824 N N . GLU A 1 104 ? -10.564 -1.058 16.639 1.00 86.56 104 GLU A N 1
ATOM 825 C CA . GLU A 1 104 ? -9.379 -0.723 15.862 1.00 86.56 104 GLU A CA 1
ATOM 826 C C . GLU A 1 104 ? -9.746 -0.366 14.420 1.00 86.56 104 GLU A C 1
ATOM 828 O O . GLU A 1 104 ? -10.730 -0.856 13.862 1.00 86.56 104 GLU A O 1
ATOM 833 N N . ARG A 1 105 ? -8.948 0.516 13.815 1.00 89.69 105 ARG A N 1
ATOM 834 C CA . ARG A 1 105 ? -9.025 0.818 12.385 1.00 89.69 105 ARG A CA 1
ATOM 835 C C . ARG A 1 105 ? -8.298 -0.292 11.642 1.00 89.69 105 ARG A C 1
ATOM 837 O O . ARG A 1 105 ? -7.130 -0.555 11.927 1.00 89.69 105 ARG A O 1
ATOM 844 N N . ILE A 1 106 ? -8.975 -0.933 10.700 1.00 94.44 106 ILE A N 1
ATOM 845 C CA . ILE A 1 106 ? -8.395 -1.986 9.866 1.00 94.44 106 ILE A CA 1
ATOM 846 C C . ILE A 1 106 ? -8.468 -1.576 8.399 1.00 94.44 106 ILE A C 1
ATOM 848 O O . ILE A 1 106 ? -9.371 -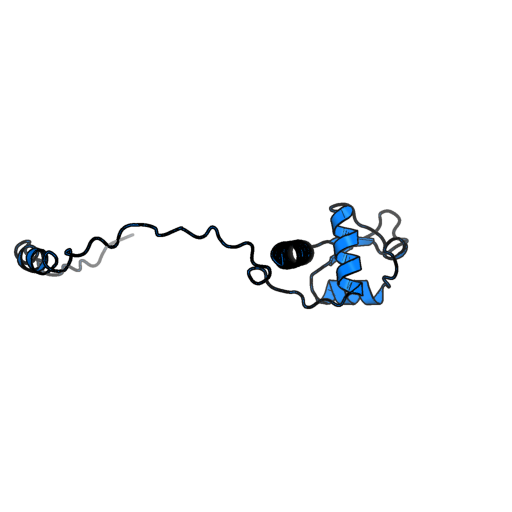0.854 7.980 1.00 94.44 106 ILE A O 1
ATOM 852 N N . PHE A 1 107 ? -7.492 -2.015 7.615 1.00 95.88 107 PHE A N 1
ATOM 853 C CA . PHE A 1 107 ? -7.262 -1.516 6.268 1.00 95.88 107 PHE A CA 1
ATOM 854 C C . PHE A 1 107 ? -7.142 -2.662 5.278 1.00 95.88 107 PHE A C 1
ATOM 856 O O . PHE A 1 107 ? -6.518 -3.683 5.563 1.00 95.88 107 PHE A O 1
ATOM 863 N N . ILE A 1 108 ? -7.709 -2.466 4.093 1.00 96.19 108 ILE A N 1
ATOM 864 C CA . ILE A 1 108 ? -7.628 -3.400 2.973 1.00 96.19 108 ILE A CA 1
ATOM 865 C C . ILE A 1 108 ? -6.921 -2.742 1.789 1.00 96.19 108 ILE A C 1
ATOM 867 O O . ILE A 1 108 ? -7.074 -1.543 1.536 1.00 96.19 108 ILE A O 1
ATOM 871 N N . LEU A 1 109 ? -6.136 -3.531 1.057 1.00 97.50 109 LEU A N 1
ATOM 872 C CA . LEU A 1 109 ? -5.472 -3.088 -0.165 1.00 97.50 109 LEU A CA 1
ATOM 873 C C . LEU A 1 109 ? -6.487 -2.960 -1.310 1.00 97.50 109 LEU A C 1
ATOM 875 O O . LEU A 1 109 ? -7.255 -3.886 -1.567 1.00 97.50 109 LEU A O 1
ATOM 879 N N . LEU A 1 110 ? -6.472 -1.829 -2.017 1.00 96.44 110 LEU A N 1
ATOM 880 C CA . LEU A 1 110 ? -7.303 -1.608 -3.203 1.00 96.44 110 LEU A CA 1
ATOM 881 C C . LEU A 1 110 ? -6.581 -2.057 -4.479 1.00 96.44 110 LEU A C 1
ATOM 883 O O . LEU A 1 110 ? -5.365 -2.247 -4.485 1.00 96.44 110 LEU A O 1
ATOM 887 N N . ALA A 1 111 ? -7.320 -2.153 -5.588 1.00 94.56 111 ALA A N 1
ATOM 888 C CA . ALA A 1 111 ? -6.771 -2.528 -6.895 1.00 94.56 111 ALA A CA 1
ATOM 889 C C . ALA A 1 111 ? -5.581 -1.642 -7.314 1.00 94.56 111 ALA A C 1
ATOM 891 O O . ALA A 1 111 ? -4.537 -2.150 -7.704 1.00 94.56 111 ALA A O 1
ATOM 892 N N . SER A 1 112 ? -5.685 -0.325 -7.127 1.00 93.00 112 SER A N 1
ATOM 893 C CA . SER A 1 112 ? -4.589 0.624 -7.378 1.00 93.00 112 SER A CA 1
ATOM 894 C C . SER A 1 112 ? -3.361 0.367 -6.500 1.00 93.00 112 SER A C 1
ATOM 896 O O . SER A 1 112 ? -2.232 0.539 -6.953 1.00 93.00 112 SER A O 1
ATOM 898 N N . GLY A 1 113 ? -3.556 -0.073 -5.254 1.00 95.06 113 GLY A N 1
ATOM 899 C CA . GLY A 1 113 ? -2.463 -0.502 -4.383 1.00 95.06 113 GLY A CA 1
ATOM 900 C C . GLY A 1 113 ? -1.801 -1.792 -4.876 1.00 95.06 113 GLY A C 1
ATOM 901 O O . GLY A 1 113 ? -0.576 -1.865 -4.923 1.00 95.06 113 GLY A O 1
ATOM 902 N N . GLN A 1 114 ? -2.590 -2.781 -5.308 1.00 94.69 114 GLN A N 1
ATOM 903 C CA . GLN A 1 114 ? -2.080 -4.024 -5.906 1.00 94.69 114 GLN A CA 1
ATOM 904 C C . GLN A 1 114 ? -1.279 -3.764 -7.183 1.00 94.69 114 GLN A C 1
ATOM 906 O O . GLN A 1 114 ? -0.223 -4.363 -7.391 1.00 94.69 114 GLN A O 1
ATOM 911 N N . ASP A 1 115 ? -1.756 -2.856 -8.030 1.00 92.81 115 ASP A N 1
ATOM 912 C CA . ASP A 1 115 ? -1.063 -2.457 -9.251 1.00 92.81 115 ASP A CA 1
ATOM 913 C C . ASP A 1 115 ? 0.302 -1.828 -8.936 1.00 92.81 115 ASP A C 1
ATOM 915 O O . ASP A 1 115 ? 1.305 -2.179 -9.563 1.00 92.81 115 ASP A O 1
ATOM 919 N N . GLU A 1 116 ? 0.388 -0.994 -7.896 1.00 93.94 116 GLU A N 1
ATOM 920 C CA . GLU A 1 116 ? 1.661 -0.449 -7.414 1.00 93.94 116 GLU A CA 1
ATOM 921 C C . GLU A 1 116 ? 2.582 -1.551 -6.853 1.00 93.94 116 GLU A C 1
ATOM 923 O O . GLU A 1 116 ? 3.778 -1.554 -7.151 1.00 93.94 116 GLU A O 1
ATOM 928 N N . VAL A 1 117 ? 2.056 -2.538 -6.115 1.00 94.81 117 VAL A N 1
ATOM 929 C CA . VAL A 1 117 ? 2.849 -3.693 -5.643 1.00 94.81 117 VAL A CA 1
ATOM 930 C C . VAL A 1 117 ? 3.409 -4.500 -6.818 1.00 94.81 117 VAL A C 1
ATOM 932 O O . VAL A 1 117 ? 4.609 -4.796 -6.847 1.00 94.81 117 VAL A O 1
ATOM 935 N N . ARG A 1 118 ? 2.587 -4.807 -7.830 1.00 91.25 118 ARG A N 1
ATOM 936 C CA . ARG A 1 118 ? 3.032 -5.495 -9.057 1.00 91.25 118 ARG A CA 1
ATOM 937 C C . ARG A 1 118 ? 4.124 -4.703 -9.761 1.00 91.25 118 ARG A C 1
ATOM 939 O O . ARG A 1 118 ? 5.150 -5.265 -10.143 1.00 91.25 118 ARG A O 1
ATOM 946 N N . ARG A 1 119 ? 3.948 -3.388 -9.874 1.00 90.94 119 ARG A N 1
ATOM 947 C CA . ARG A 1 119 ? 4.930 -2.478 -10.468 1.00 90.94 119 ARG A CA 1
ATOM 948 C C . ARG A 1 119 ? 6.268 -2.506 -9.727 1.00 90.94 119 ARG A C 1
ATOM 950 O O . ARG A 1 119 ? 7.323 -2.572 -10.363 1.00 90.94 119 ARG A O 1
ATOM 957 N N . LEU A 1 120 ? 6.247 -2.506 -8.391 1.00 91.88 120 LEU A N 1
ATOM 958 C CA . LEU A 1 120 ? 7.448 -2.633 -7.557 1.00 91.88 120 LEU A CA 1
ATOM 959 C C . LEU A 1 120 ? 8.146 -3.983 -7.770 1.00 91.88 120 LEU A C 1
ATOM 961 O O . LEU A 1 120 ? 9.371 -4.019 -7.910 1.00 91.88 120 LEU A O 1
ATOM 965 N N . ALA A 1 121 ? 7.382 -5.076 -7.848 1.00 91.00 121 ALA A N 1
ATOM 966 C CA . ALA A 1 121 ? 7.913 -6.412 -8.110 1.00 91.00 121 ALA A CA 1
ATOM 967 C C . ALA A 1 121 ? 8.566 -6.508 -9.498 1.00 91.00 121 ALA A C 1
ATOM 969 O O . ALA A 1 121 ? 9.674 -7.038 -9.625 1.00 91.00 121 ALA A O 1
ATOM 970 N N . LEU A 1 122 ? 7.933 -5.931 -10.526 1.00 89.12 122 LEU A N 1
ATOM 971 C CA . LEU A 1 122 ? 8.513 -5.819 -11.862 1.00 89.12 122 LEU A CA 1
ATOM 972 C C . LEU A 1 122 ? 9.815 -5.026 -11.810 1.00 89.12 122 LEU A C 1
ATOM 974 O O . LEU A 1 122 ? 10.857 -5.538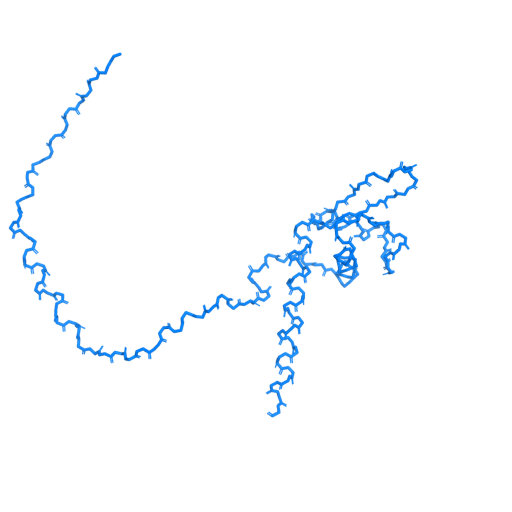 -12.215 1.00 89.12 122 LEU A O 1
ATOM 978 N N . ARG A 1 123 ? 9.807 -3.817 -11.240 1.00 87.94 123 ARG A N 1
ATOM 979 C CA . ARG A 1 123 ? 11.014 -2.983 -11.136 1.00 87.94 123 ARG A CA 1
ATOM 980 C C . ARG A 1 123 ? 12.161 -3.722 -10.446 1.00 87.94 123 ARG A C 1
ATOM 982 O O . ARG A 1 123 ? 13.304 -3.623 -10.888 1.00 87.94 123 ARG A O 1
ATOM 989 N N . GLU A 1 124 ? 11.871 -4.482 -9.396 1.00 89.88 124 GLU A N 1
ATOM 990 C CA . GLU A 1 124 ? 12.864 -5.312 -8.718 1.00 89.88 124 GLU A CA 1
ATOM 991 C C . GLU A 1 124 ? 13.399 -6.440 -9.608 1.00 89.88 124 GLU A C 1
ATOM 993 O O . GLU A 1 124 ? 14.615 -6.631 -9.691 1.00 89.88 124 GLU A O 1
ATOM 998 N N . ARG A 1 125 ? 12.526 -7.147 -10.332 1.00 87.50 125 ARG A N 1
ATOM 999 C CA . ARG A 1 125 ? 12.925 -8.169 -11.310 1.00 87.50 125 ARG A CA 1
ATOM 1000 C C . ARG A 1 125 ? 13.845 -7.588 -12.386 1.00 87.50 125 ARG A C 1
ATOM 1002 O O . ARG A 1 125 ? 14.901 -8.160 -12.646 1.00 87.50 125 ARG A O 1
ATOM 1009 N N . TRP A 1 126 ? 13.494 -6.432 -12.950 1.00 85.50 126 TRP A N 1
ATOM 1010 C CA . TRP A 1 126 ? 14.313 -5.722 -13.938 1.00 85.50 126 TRP A CA 1
ATOM 1011 C C . TRP A 1 126 ? 15.674 -5.301 -13.368 1.00 85.50 126 TRP A C 1
ATOM 1013 O O . TRP A 1 126 ? 16.700 -5.473 -14.030 1.00 85.50 126 TRP A O 1
ATOM 1023 N N . ARG A 1 127 ? 15.718 -4.805 -12.121 1.00 87.44 127 ARG A N 1
ATOM 1024 C CA . ARG A 1 127 ? 16.984 -4.485 -11.435 1.00 87.44 127 ARG A CA 1
ATOM 1025 C C . ARG A 1 127 ? 17.883 -5.714 -11.303 1.00 87.44 127 ARG A C 1
ATOM 1027 O O . ARG A 1 127 ? 19.065 -5.629 -11.627 1.00 87.44 127 ARG A O 1
ATOM 1034 N N . ARG A 1 128 ? 17.330 -6.855 -10.880 1.00 85.81 128 ARG A N 1
ATOM 1035 C CA . ARG A 1 128 ? 18.086 -8.111 -10.739 1.00 85.81 128 ARG A CA 1
ATOM 1036 C C . ARG A 1 128 ? 18.580 -8.649 -12.077 1.00 85.81 128 ARG A C 1
ATOM 1038 O O . ARG A 1 128 ? 19.723 -9.081 -12.159 1.00 85.81 128 ARG A O 1
ATOM 1045 N N . GLN A 1 129 ? 17.757 -8.587 -13.123 1.00 84.12 129 GLN A N 1
ATOM 1046 C CA . GLN A 1 129 ? 18.157 -9.015 -14.466 1.00 84.12 129 GLN A CA 1
ATOM 1047 C C . GLN A 1 129 ? 19.315 -8.175 -15.010 1.00 84.12 129 GLN A C 1
ATOM 1049 O O . GLN A 1 129 ? 20.256 -8.738 -15.556 1.00 84.12 129 GLN A O 1
ATOM 1054 N N . ARG A 1 130 ? 19.305 -6.851 -14.800 1.00 79.50 130 ARG A N 1
ATOM 1055 C CA . ARG A 1 130 ? 20.443 -5.997 -15.178 1.00 79.50 130 ARG A CA 1
ATOM 1056 C C . ARG A 1 130 ? 21.704 -6.297 -14.367 1.00 79.50 130 ARG A C 1
ATOM 1058 O O . ARG A 1 130 ? 22.779 -6.387 -14.946 1.00 79.50 130 ARG A O 1
ATOM 1065 N N . ALA A 1 131 ? 21.579 -6.497 -13.056 1.00 77.19 131 ALA A N 1
ATOM 1066 C CA . ALA A 1 131 ? 22.719 -6.857 -12.212 1.00 77.19 131 ALA A CA 1
ATOM 1067 C C . ALA A 1 131 ? 23.326 -8.223 -12.598 1.00 77.19 131 ALA A C 1
ATOM 1069 O O . ALA A 1 131 ? 24.543 -8.372 -12.602 1.00 77.19 131 ALA A O 1
ATOM 1070 N N . GLY A 1 132 ? 22.493 -9.197 -12.979 1.00 65.69 132 GLY A N 1
ATOM 1071 C CA . GLY A 1 132 ? 22.923 -10.530 -13.420 1.00 65.69 132 GLY A CA 1
ATOM 1072 C C . GLY A 1 132 ? 23.443 -10.617 -14.862 1.00 65.69 132 GLY A C 1
ATOM 1073 O O . GLY A 1 132 ? 24.005 -11.641 -15.225 1.00 65.69 132 GLY A O 1
ATOM 1074 N N . GLN A 1 133 ? 23.274 -9.571 -15.678 1.00 56.34 133 GLN A N 1
ATOM 1075 C CA . GLN A 1 133 ? 23.823 -9.471 -17.042 1.00 56.34 133 GLN A CA 1
ATOM 1076 C C . GLN A 1 133 ? 25.177 -8.738 -17.094 1.00 56.34 133 GLN A C 1
ATOM 1078 O O . GLN A 1 133 ? 25.696 -8.488 -18.176 1.00 56.34 133 GLN A O 1
ATOM 1083 N N . THR A 1 134 ? 25.747 -8.372 -15.939 1.00 51.38 134 THR A N 1
ATOM 1084 C CA . THR A 1 134 ? 27.044 -7.675 -15.843 1.00 51.38 134 THR A CA 1
ATOM 1085 C C . THR A 1 134 ? 28.200 -8.656 -15.571 1.00 51.38 134 THR A C 1
ATOM 1087 O O . THR A 1 134 ? 29.028 -8.404 -14.697 1.00 51.38 134 THR A O 1
ATOM 1090 N N . LEU A 1 135 ? 28.242 -9.789 -16.286 1.00 44.38 135 LEU A N 1
ATOM 1091 C CA . LEU A 1 135 ? 29.363 -10.743 -16.295 1.00 44.38 135 LEU A CA 1
ATOM 1092 C C . LEU A 1 135 ? 29.710 -11.147 -17.728 1.00 44.38 135 LEU A C 1
ATOM 1094 O O . LEU A 1 135 ? 28.771 -11.532 -18.461 1.00 44.38 135 LEU A O 1
#

Sequence (135 aa):
MNGQTSFRPPGLQLADVQDNAKRWRKDMRRPVVNSRVQREPEDHPDAVPQLWLTNRQNTAIIFLDRYHPEPQPTSVIPGVSDITMEELIGRNAVAEVQAPDGKERIFILLASGQDEVRRLALRERWRRQRAGQTL

Radius of gyration: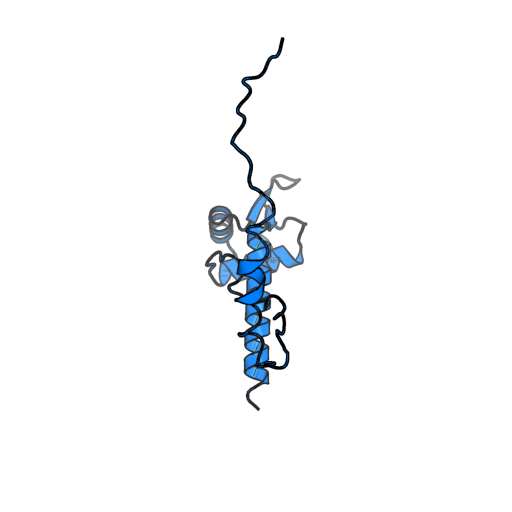 29.08 Å; chains: 1; bounding box: 75×22×83 Å

pLDDT: mean 74.74, std 22.72, range [32.53, 97.5]

Organism: NCBI:txid484088